Protein AF-A0A7Y1VQT3-F1 (afdb_monomer_lite)

Foldseek 3Di:
DDDDDDDDDDDDDDDDDDDDDDDDDPDPDDDCPDFPFDFDQPDPPDTDIAGPLLVCLLPDVVVVPVLADPDQDPVVLVVCVVVVVQLSNLLSLLRCCVPPVVVNLVVLQVVLVVVDALVSSVSSLRRNVQSHVVQWDDPDPHIDGPDPPVSVSSVVSSVVSRVSSVVSVVVVPDPPDDDPD

pLDDT: mean 74.68, std 24.56, range [27.78, 97.94]

Radius of gyration: 19.71 Å; chains: 1; bounding box: 53×30×65 Å

Sequence (181 aa):
MRKIIFLIILVSAISLHGKDQSYGVNMDMPTNDSILLTDVTLFGYHSLRFSSETIRLLADETYRQSVYPESYGKVQLLQALQERKLQYALWILINLNLSQPDLVEPVVFKLAQSGIGLAYYLDAFYSYAFADPEVFDFETEEVYVKDPLLLELKLASARSLSLSGQRFMDLSSDPGTKPTH

Structure (mmCIF, N/CA/C/O backbone):
data_AF-A0A7Y1VQT3-F1
#
_entry.id   AF-A0A7Y1VQT3-F1
#
loop_
_atom_site.group_PDB
_atom_site.id
_atom_site.type_symbol
_atom_site.label_atom_id
_atom_site.label_alt_id
_atom_site.label_comp_id
_atom_site.label_asym_id
_atom_site.label_entity_id
_atom_site.label_seq_id
_atom_site.pdbx_PDB_ins_code
_atom_site.Cartn_x
_atom_site.Cartn_y
_atom_site.Cartn_z
_atom_site.occupancy
_atom_site.B_iso_or_equiv
_atom_site.auth_seq_id
_atom_site.auth_comp_id
_atom_site.auth_asym_id
_atom_site.auth_atom_id
_atom_site.pdbx_PDB_model_num
ATOM 1 N N . MET A 1 1 ? 14.069 -9.202 43.917 1.00 38.38 1 MET A N 1
ATOM 2 C CA . MET A 1 1 ? 13.304 -8.216 43.116 1.00 38.38 1 MET A CA 1
ATOM 3 C C . MET A 1 1 ? 12.666 -9.014 41.971 1.00 38.38 1 MET A C 1
ATOM 5 O O . MET A 1 1 ? 13.424 -9.488 41.150 1.00 38.38 1 MET A O 1
ATOM 9 N N . ARG A 1 2 ? 11.417 -9.525 41.985 1.00 33.19 2 ARG A N 1
ATOM 10 C CA . ARG A 1 2 ? 10.078 -8.876 42.008 1.00 33.19 2 ARG A CA 1
ATOM 11 C C . ARG A 1 2 ? 10.051 -7.665 41.048 1.00 33.19 2 ARG A C 1
ATOM 13 O O . ARG A 1 2 ? 10.803 -6.748 41.331 1.00 33.19 2 ARG A O 1
ATOM 20 N N . LYS A 1 3 ? 9.247 -7.577 39.970 1.00 32.81 3 LYS A N 1
ATOM 21 C CA . LYS A 1 3 ? 7.944 -8.205 39.638 1.00 32.81 3 LYS A CA 1
ATOM 22 C C . LYS A 1 3 ? 7.493 -7.876 38.177 1.00 32.81 3 LYS A C 1
ATOM 24 O O . LYS A 1 3 ? 7.635 -6.724 37.802 1.00 32.81 3 LYS A O 1
ATOM 29 N N . ILE A 1 4 ? 6.798 -8.840 37.531 1.00 32.22 4 ILE A N 1
ATOM 30 C CA . ILE A 1 4 ? 5.549 -8.722 36.705 1.00 32.22 4 ILE A CA 1
ATOM 31 C C . ILE A 1 4 ? 5.706 -8.162 35.263 1.00 32.22 4 ILE A C 1
ATOM 33 O O . ILE A 1 4 ? 6.416 -7.188 35.082 1.00 32.22 4 ILE A O 1
ATOM 37 N N . ILE A 1 5 ? 5.186 -8.792 34.187 1.00 31.28 5 ILE A N 1
ATOM 38 C CA . ILE A 1 5 ? 3.790 -8.800 33.646 1.00 31.28 5 ILE A CA 1
ATOM 39 C C . ILE A 1 5 ? 3.576 -10.111 32.841 1.00 31.28 5 ILE A C 1
ATOM 41 O O . ILE A 1 5 ? 4.343 -10.400 31.934 1.00 31.28 5 ILE A O 1
ATOM 45 N N . PHE A 1 6 ? 2.791 -11.078 33.334 1.00 30.03 6 PHE A N 1
ATOM 46 C CA . PHE A 1 6 ? 1.352 -11.361 33.110 1.00 30.03 6 PHE A CA 1
ATOM 47 C C . PHE A 1 6 ? 0.956 -11.948 31.738 1.00 30.03 6 PHE A C 1
ATOM 49 O O . PHE A 1 6 ? 0.723 -11.245 30.764 1.00 30.03 6 PHE A O 1
ATOM 56 N N . LEU A 1 7 ? 0.786 -13.274 31.765 1.00 34.06 7 LEU A N 1
ATOM 57 C CA . LEU A 1 7 ? -0.063 -14.107 30.915 1.00 34.06 7 LEU A CA 1
ATOM 58 C C . LEU A 1 7 ? -1.524 -13.973 31.398 1.00 34.06 7 LEU A C 1
ATOM 60 O O . LEU A 1 7 ? -1.767 -14.232 32.577 1.00 34.06 7 LEU A O 1
ATOM 64 N N . ILE A 1 8 ? -2.492 -13.634 30.534 1.00 32.22 8 ILE A N 1
ATOM 65 C CA . ILE A 1 8 ? -3.927 -13.884 30.789 1.00 32.22 8 ILE A CA 1
ATOM 66 C C . ILE A 1 8 ? -4.594 -14.437 29.524 1.00 32.22 8 ILE A C 1
ATOM 68 O O . ILE A 1 8 ? -4.665 -13.785 28.487 1.00 32.22 8 ILE A O 1
ATOM 72 N N . ILE A 1 9 ? -5.094 -15.662 29.673 1.00 36.72 9 ILE A N 1
ATOM 73 C CA . ILE A 1 9 ? -6.088 -16.344 28.841 1.00 36.72 9 ILE A CA 1
ATOM 74 C C . ILE A 1 9 ? -7.480 -16.019 29.423 1.00 36.72 9 ILE A C 1
ATOM 76 O O . ILE A 1 9 ? -7.603 -15.900 30.641 1.00 36.72 9 ILE A O 1
ATOM 80 N N . LEU A 1 10 ? -8.504 -16.010 28.552 1.00 33.09 10 LEU A N 1
ATOM 81 C CA . LEU A 1 10 ? -9.955 -16.169 28.800 1.00 33.09 10 LEU A CA 1
ATOM 82 C C . LEU A 1 10 ? -10.829 -14.891 28.787 1.00 33.09 10 LEU A C 1
ATOM 84 O O . LEU A 1 10 ? -10.818 -14.124 29.739 1.00 33.09 10 LEU A O 1
ATOM 88 N N . VAL A 1 11 ? -11.704 -14.775 27.774 1.00 28.22 11 VAL A N 1
ATOM 89 C CA . VAL A 1 11 ? -13.168 -14.908 27.948 1.00 28.22 11 VAL A CA 1
ATOM 90 C C . VAL A 1 11 ? -13.742 -15.629 26.723 1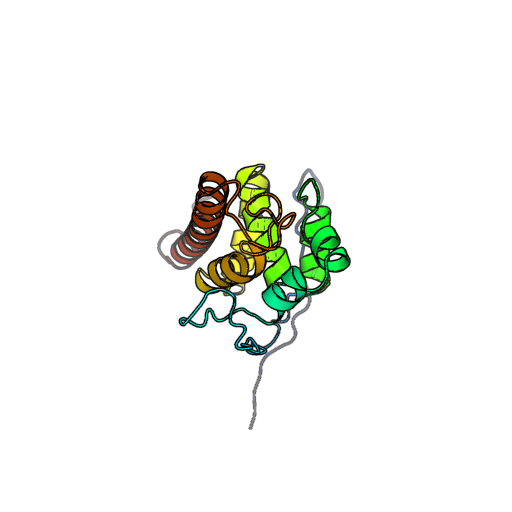.00 28.22 11 VAL A C 1
ATOM 92 O O . VAL A 1 11 ? -13.646 -15.146 25.597 1.00 28.22 11 VAL A O 1
ATOM 95 N N . SER A 1 12 ? -14.361 -16.781 26.973 1.00 30.06 12 SER A N 1
ATOM 96 C CA . SER A 1 12 ? -15.289 -17.458 26.068 1.00 30.06 12 SER A CA 1
ATOM 97 C C . SER A 1 12 ? -16.730 -17.078 26.434 1.00 30.06 12 SER A C 1
ATOM 99 O O . SER A 1 12 ? -17.039 -16.924 27.612 1.00 30.06 12 SER A O 1
ATOM 101 N N . ALA A 1 13 ? -17.595 -17.067 25.414 1.00 29.94 13 ALA A N 1
ATOM 102 C CA . ALA A 1 13 ? -19.062 -17.141 25.442 1.00 29.94 13 ALA A CA 1
ATOM 103 C C . ALA A 1 13 ? -19.877 -15.856 25.724 1.00 29.94 13 ALA A C 1
ATOM 105 O O . ALA A 1 13 ? -20.227 -15.539 26.857 1.00 29.94 13 ALA A O 1
ATOM 106 N N . ILE A 1 14 ? -20.352 -15.235 24.635 1.00 30.31 14 ILE A N 1
ATOM 107 C CA . ILE A 1 14 ? -21.740 -14.755 24.538 1.00 30.31 14 ILE A CA 1
ATOM 108 C C . ILE A 1 14 ? -22.411 -15.514 23.384 1.00 30.31 14 ILE A C 1
ATOM 110 O O . ILE A 1 14 ? -21.907 -15.548 22.263 1.00 30.31 14 ILE A O 1
ATOM 114 N N . SER A 1 15 ? -23.530 -16.156 23.715 1.00 27.78 15 SER A N 1
ATOM 115 C CA . SER A 1 15 ? -24.375 -17.000 22.871 1.00 27.78 15 SER A CA 1
ATOM 116 C C . SER A 1 15 ? -25.059 -16.271 21.710 1.00 27.78 15 SER A C 1
ATOM 118 O O . SER A 1 15 ? -25.679 -15.229 21.892 1.00 27.78 15 SER A O 1
ATOM 120 N N . LEU A 1 16 ? -25.011 -16.921 20.542 1.00 39.38 16 LEU A N 1
ATOM 121 C CA . LEU A 1 16 ? -26.140 -17.271 19.659 1.00 39.38 16 LEU A CA 1
ATOM 122 C C . LEU A 1 16 ? -27.325 -16.287 19.558 1.00 39.38 16 LEU A C 1
ATOM 124 O O . LEU A 1 16 ? -28.385 -16.537 20.120 1.00 39.38 16 LEU A O 1
ATOM 128 N N . HIS A 1 17 ? -27.191 -15.268 18.709 1.00 35.53 17 HIS A N 1
ATOM 129 C CA . HIS A 1 17 ? -28.077 -15.040 17.551 1.00 35.53 17 HIS A CA 1
ATOM 130 C C . HIS A 1 17 ? -27.553 -13.832 16.765 1.00 35.53 17 HIS A C 1
ATOM 132 O O . HIS A 1 17 ? -27.665 -12.705 17.230 1.00 35.53 17 HIS A O 1
ATOM 138 N N . GLY A 1 18 ? -26.953 -14.103 15.599 1.00 43.41 18 GLY A N 1
ATOM 139 C CA . GLY A 1 18 ? -26.425 -13.115 14.649 1.00 43.41 18 GLY A CA 1
ATOM 140 C C . GLY A 1 18 ? -25.237 -12.309 15.178 1.00 43.41 18 GLY A C 1
ATOM 141 O O . GLY A 1 18 ? -25.440 -11.423 15.995 1.00 43.41 18 GLY A O 1
ATOM 142 N N . LYS A 1 19 ? -23.995 -12.585 14.742 1.00 33.25 19 LYS A N 1
ATOM 143 C CA . LYS A 1 19 ? -22.859 -11.688 15.033 1.00 33.25 19 LYS A CA 1
ATOM 144 C C . LYS A 1 19 ? -21.576 -11.994 14.263 1.00 33.25 19 LYS A C 1
ATOM 146 O O . LYS A 1 19 ? -21.138 -13.140 14.190 1.00 33.25 19 LYS A O 1
ATOM 151 N N . ASP A 1 20 ? -21.019 -10.904 13.743 1.00 40.38 20 ASP A N 1
ATOM 152 C CA . ASP A 1 20 ? -19.609 -10.514 13.685 1.00 40.38 20 ASP A CA 1
ATOM 153 C C . ASP A 1 20 ? -18.564 -11.570 14.047 1.00 40.38 20 ASP A C 1
ATOM 155 O O . ASP A 1 20 ? -18.424 -12.005 15.191 1.00 40.38 20 ASP A O 1
ATOM 159 N N . GLN A 1 21 ? -17.732 -11.888 13.058 1.00 31.33 21 GLN A N 1
ATOM 160 C CA . GLN A 1 21 ? -16.506 -12.644 13.260 1.00 31.33 21 GLN A CA 1
ATOM 161 C C . GLN A 1 21 ? -15.442 -11.736 13.893 1.00 31.33 21 GLN A C 1
ATOM 163 O O . GLN A 1 21 ? -14.786 -10.943 13.212 1.00 31.33 21 GLN A O 1
ATOM 168 N N . SER A 1 22 ? -15.242 -11.865 15.206 1.00 30.19 22 SER A N 1
ATOM 169 C CA . SER A 1 22 ? -14.086 -11.280 15.882 1.00 30.19 22 SER A CA 1
ATOM 170 C C . SER A 1 22 ? -12.840 -12.130 15.594 1.00 30.19 22 SER A C 1
ATOM 172 O O . SER A 1 22 ? -12.642 -13.228 16.105 1.00 30.19 22 SER A O 1
ATOM 174 N N . TYR A 1 23 ? -11.982 -11.623 14.711 1.00 40.78 23 TYR A N 1
ATOM 175 C CA . TYR A 1 23 ? -10.672 -12.219 14.453 1.00 40.78 23 TYR A CA 1
ATOM 176 C C . TYR A 1 23 ? -9.674 -11.732 15.508 1.00 40.78 23 TYR A C 1
ATOM 178 O O . TYR A 1 23 ? -9.234 -10.578 15.459 1.00 40.78 23 TYR A O 1
ATOM 186 N N . GLY A 1 24 ? -9.347 -12.591 16.474 1.00 29.20 24 GLY A N 1
ATOM 187 C CA . GLY A 1 24 ? -8.216 -12.397 17.379 1.00 29.20 24 GLY A CA 1
ATOM 188 C C . GLY A 1 24 ? -6.920 -12.798 16.678 1.00 29.20 24 GLY A C 1
ATOM 189 O O . GLY A 1 24 ? -6.669 -13.984 16.490 1.00 29.20 24 GLY A O 1
ATOM 190 N N . VAL A 1 25 ? -6.113 -11.818 16.271 1.00 36.91 25 VAL A N 1
ATOM 191 C CA . VAL A 1 25 ? -4.734 -12.029 15.812 1.00 36.91 25 VAL A CA 1
ATOM 192 C C . VAL A 1 25 ? -3.825 -11.520 16.926 1.00 36.91 25 VAL A C 1
ATOM 194 O O . VAL A 1 25 ? -3.811 -10.323 17.197 1.00 36.91 25 VAL A O 1
ATOM 197 N N . ASN A 1 26 ? -3.100 -12.421 17.592 1.00 36.56 26 ASN A N 1
ATOM 198 C CA . ASN A 1 26 ? -2.002 -12.040 18.483 1.00 36.56 26 ASN A CA 1
ATOM 199 C C . ASN A 1 26 ? -0.824 -11.596 17.606 1.00 36.56 26 ASN A C 1
ATOM 201 O O . ASN A 1 26 ? -0.157 -12.436 17.002 1.00 36.56 26 ASN A O 1
ATOM 205 N N . MET A 1 27 ? -0.606 -10.284 17.495 1.00 38.94 27 MET A N 1
ATOM 206 C CA . MET A 1 27 ? 0.581 -9.720 16.854 1.00 38.94 27 MET A CA 1
ATOM 207 C C . MET A 1 27 ? 1.664 -9.513 17.912 1.00 38.94 27 MET A C 1
ATOM 209 O O . MET A 1 27 ? 1.669 -8.505 18.613 1.00 38.94 27 MET A O 1
ATOM 213 N N . ASP A 1 28 ? 2.590 -10.464 18.019 1.00 39.44 28 ASP A N 1
ATOM 214 C CA . ASP A 1 28 ? 3.900 -10.153 18.587 1.00 39.44 28 ASP A CA 1
ATOM 215 C C . ASP A 1 28 ? 4.639 -9.268 17.578 1.00 39.44 28 ASP A C 1
ATOM 217 O O . ASP A 1 28 ? 4.835 -9.664 16.424 1.00 39.44 28 ASP A O 1
ATOM 221 N N . MET A 1 29 ? 5.008 -8.061 18.004 1.00 38.78 29 MET A N 1
ATOM 222 C CA . MET A 1 29 ? 5.686 -7.079 17.161 1.00 38.78 29 MET A CA 1
ATOM 223 C C . MET A 1 29 ? 7.019 -7.644 16.650 1.00 38.78 29 MET A C 1
ATOM 225 O O . MET A 1 29 ? 7.838 -8.071 17.471 1.00 38.78 29 MET A O 1
ATOM 229 N N . PRO A 1 30 ? 7.297 -7.621 15.334 1.00 39.53 30 PRO A N 1
ATOM 230 C CA . PRO A 1 30 ? 8.669 -7.740 14.878 1.00 39.53 30 PRO A CA 1
ATOM 231 C C . PRO A 1 30 ? 9.451 -6.545 15.431 1.00 39.53 30 PRO A C 1
ATOM 233 O O . PRO A 1 30 ? 9.018 -5.393 15.339 1.00 39.53 30 PRO A O 1
ATOM 236 N N . THR A 1 31 ? 10.589 -6.832 16.059 1.00 39.75 31 THR A N 1
ATOM 237 C CA . THR A 1 31 ? 11.579 -5.811 16.385 1.00 39.75 31 THR A CA 1
ATOM 238 C C . THR A 1 31 ? 11.959 -5.084 15.107 1.00 39.75 31 THR A C 1
ATOM 240 O O . THR A 1 31 ? 11.971 -5.679 14.032 1.00 39.75 31 THR A O 1
ATOM 243 N N . ASN A 1 32 ? 12.194 -3.781 15.241 1.00 40.62 32 ASN A N 1
ATOM 244 C CA . ASN A 1 32 ? 12.559 -2.871 14.167 1.00 40.62 32 ASN A CA 1
ATOM 245 C C . ASN A 1 32 ? 13.917 -3.295 13.582 1.00 40.62 32 ASN A C 1
ATOM 247 O O . ASN A 1 32 ? 14.952 -2.719 13.918 1.00 40.62 32 ASN A O 1
ATOM 251 N N . ASP A 1 33 ? 13.916 -4.350 12.769 1.00 39.88 33 ASP A N 1
ATOM 252 C CA . ASP A 1 33 ? 15.050 -4.792 11.977 1.00 39.88 33 ASP A CA 1
ATOM 253 C C . ASP A 1 33 ? 15.197 -3.756 10.869 1.00 39.88 33 ASP A C 1
ATOM 255 O O . ASP A 1 33 ? 14.624 -3.831 9.784 1.00 39.88 33 ASP A O 1
ATOM 259 N N . SER A 1 34 ? 15.900 -2.704 11.275 1.00 38.78 34 SER A N 1
ATOM 260 C CA . SER A 1 34 ? 16.443 -1.605 10.504 1.00 38.78 34 SER A CA 1
ATOM 261 C C . SER A 1 34 ? 16.609 -1.957 9.033 1.00 38.78 34 SER A C 1
ATOM 263 O O . SER A 1 34 ? 17.367 -2.863 8.684 1.00 38.78 34 SER A O 1
ATOM 265 N N . ILE A 1 35 ? 15.940 -1.165 8.196 1.00 40.56 35 ILE A N 1
ATOM 266 C CA . ILE A 1 35 ? 16.161 -1.060 6.758 1.00 40.56 35 ILE A CA 1
ATOM 267 C C . ILE A 1 35 ? 17.671 -1.120 6.502 1.00 40.56 35 ILE A C 1
ATOM 269 O O . ILE A 1 35 ? 18.407 -0.194 6.853 1.00 40.56 35 ILE A O 1
ATOM 273 N N . LEU A 1 36 ? 18.140 -2.206 5.890 1.00 39.38 36 LEU A N 1
ATOM 274 C CA . LEU A 1 36 ? 19.478 -2.248 5.317 1.00 39.38 36 LEU A CA 1
ATOM 275 C C . LEU A 1 36 ? 19.433 -1.386 4.054 1.00 39.38 36 LEU A C 1
ATOM 277 O O . LEU A 1 36 ? 19.181 -1.866 2.950 1.00 39.38 36 LEU A O 1
ATOM 281 N N . LEU A 1 37 ? 19.593 -0.076 4.252 1.00 39.66 37 LEU A N 1
ATOM 282 C CA . LEU A 1 37 ? 19.723 0.895 3.175 1.00 39.66 37 LEU A CA 1
ATOM 283 C C . LEU A 1 37 ? 20.953 0.509 2.361 1.00 39.66 37 LEU A C 1
ATOM 285 O O . LEU A 1 37 ? 22.070 0.503 2.878 1.00 39.66 37 LEU A O 1
ATOM 289 N N . THR A 1 38 ? 20.740 0.161 1.100 1.00 43.62 38 THR A N 1
ATOM 290 C CA . THR A 1 38 ? 21.827 -0.111 0.162 1.00 43.62 38 THR A CA 1
ATOM 291 C C . THR A 1 38 ? 21.876 1.050 -0.824 1.00 43.62 38 THR A C 1
ATOM 293 O O . THR A 1 38 ? 20.851 1.446 -1.379 1.00 43.62 38 THR A O 1
ATOM 296 N N . ASP A 1 39 ? 23.051 1.659 -0.989 1.00 42.91 39 ASP A N 1
ATOM 297 C CA . ASP A 1 39 ? 23.243 2.737 -1.959 1.00 42.91 39 ASP A CA 1
ATOM 298 C C . ASP A 1 39 ? 23.162 2.130 -3.372 1.00 42.91 39 ASP A C 1
ATOM 300 O O . ASP A 1 39 ? 24.049 1.379 -3.779 1.00 42.91 39 ASP A O 1
ATOM 304 N N . VAL A 1 40 ? 22.093 2.431 -4.116 1.00 45.69 40 VAL A N 1
ATOM 305 C CA . VAL A 1 40 ? 21.946 2.049 -5.529 1.00 45.69 40 VAL A CA 1
ATOM 306 C C . VAL A 1 40 ? 21.724 3.313 -6.347 1.00 45.69 40 VAL A C 1
ATOM 308 O O . VAL A 1 40 ? 20.690 3.969 -6.251 1.00 45.69 40 VAL A O 1
ATOM 311 N N . THR A 1 41 ? 22.706 3.670 -7.169 1.00 41.00 41 THR A N 1
ATOM 312 C CA . THR A 1 41 ? 22.596 4.816 -8.074 1.00 41.00 41 THR A CA 1
ATOM 313 C C . THR A 1 41 ? 21.722 4.441 -9.267 1.00 41.00 41 THR A C 1
ATOM 315 O O . THR A 1 41 ? 22.180 3.744 -10.165 1.00 41.00 41 THR A O 1
ATOM 318 N N . LEU A 1 42 ? 20.475 4.913 -9.280 1.00 47.16 42 LEU A N 1
ATOM 319 C CA . LEU A 1 42 ? 19.554 4.734 -10.411 1.00 47.16 42 LEU A CA 1
ATOM 320 C C . LEU A 1 42 ? 19.465 5.968 -11.335 1.00 47.16 42 LEU A C 1
ATOM 322 O O . LEU A 1 42 ? 18.961 5.833 -12.441 1.00 47.16 42 LEU A O 1
ATOM 326 N N . PHE A 1 43 ? 20.011 7.141 -10.955 1.00 42.84 43 PHE A N 1
ATOM 327 C CA . PHE A 1 43 ? 19.946 8.365 -11.780 1.00 42.84 43 PHE A CA 1
ATOM 328 C C . PHE A 1 43 ? 21.173 9.296 -11.626 1.00 42.84 43 PHE A C 1
ATOM 330 O O . PHE A 1 43 ? 21.207 10.159 -10.751 1.00 42.84 43 PHE A O 1
ATOM 337 N N . GLY A 1 44 ? 22.170 9.197 -12.515 1.00 45.91 44 GLY A N 1
ATOM 338 C CA . GLY A 1 44 ? 23.243 10.205 -12.636 1.00 45.91 44 GLY A CA 1
ATOM 339 C C . GLY A 1 44 ? 24.011 10.533 -11.337 1.00 45.91 44 GLY A C 1
ATOM 340 O O . GLY A 1 44 ? 24.181 9.687 -10.466 1.00 45.91 44 GLY A O 1
ATOM 341 N N . TYR A 1 45 ? 24.509 11.774 -11.209 1.00 39.38 45 TYR A N 1
ATOM 342 C CA . TYR A 1 45 ? 25.355 12.246 -10.090 1.00 39.38 45 TYR A CA 1
ATOM 343 C C . TYR A 1 45 ? 24.645 12.331 -8.716 1.00 39.38 45 TYR A C 1
ATOM 345 O O . TYR A 1 45 ? 25.260 12.765 -7.739 1.00 39.38 45 TYR A O 1
ATOM 353 N N . HIS A 1 46 ? 23.375 11.923 -8.613 1.00 46.12 46 HIS A N 1
ATOM 354 C CA . HIS A 1 46 ? 22.600 11.920 -7.372 1.00 46.12 46 HIS A CA 1
ATOM 355 C C . HIS A 1 46 ? 22.204 10.484 -7.001 1.00 46.12 46 HIS A C 1
ATOM 357 O O . HIS A 1 46 ? 21.511 9.803 -7.752 1.00 46.12 46 HIS A O 1
ATOM 363 N N . SER A 1 47 ? 22.635 10.002 -5.831 1.00 53.91 47 SER A N 1
ATOM 364 C CA . SER A 1 47 ? 22.229 8.685 -5.339 1.00 53.91 47 SER A CA 1
ATOM 365 C C . SER A 1 47 ? 20.836 8.757 -4.711 1.00 53.91 47 SER A C 1
ATOM 367 O O . SER A 1 47 ? 20.609 9.465 -3.729 1.00 53.91 47 SER A O 1
ATOM 369 N N . LEU A 1 48 ? 19.891 8.004 -5.273 1.00 60.09 48 LEU A N 1
ATOM 370 C CA . LEU A 1 48 ? 18.667 7.643 -4.564 1.00 60.09 48 LEU A CA 1
ATOM 371 C C . LEU A 1 48 ? 18.975 6.468 -3.639 1.00 60.09 48 LEU A C 1
ATOM 373 O O . LEU A 1 48 ? 19.712 5.552 -3.998 1.00 60.09 48 LEU A O 1
ATOM 377 N N . ARG A 1 49 ? 18.424 6.500 -2.427 1.00 67.31 49 ARG A N 1
ATOM 378 C CA . ARG A 1 49 ? 18.547 5.395 -1.476 1.00 67.31 49 ARG A CA 1
ATOM 379 C C . ARG A 1 49 ? 17.265 4.595 -1.485 1.00 67.31 49 ARG A C 1
ATOM 381 O O . ARG A 1 49 ? 16.206 5.135 -1.180 1.00 67.31 49 ARG A O 1
ATOM 388 N N . PHE A 1 50 ? 17.391 3.315 -1.803 1.00 78.56 50 PHE A N 1
ATOM 389 C CA . PHE A 1 50 ? 16.284 2.375 -1.799 1.00 78.56 50 PHE A CA 1
ATOM 390 C C . PHE A 1 50 ? 16.409 1.406 -0.626 1.00 78.56 50 PHE A C 1
ATOM 392 O O . PHE A 1 50 ? 17.504 1.119 -0.131 1.00 78.56 50 PHE A O 1
ATOM 399 N N . SER A 1 51 ? 15.261 0.919 -0.159 1.00 82.69 51 SER A N 1
ATOM 400 C CA . SER A 1 51 ? 15.237 -0.179 0.802 1.00 82.69 51 SER A CA 1
ATOM 401 C C . SER A 1 51 ? 15.740 -1.465 0.136 1.00 82.69 51 SER A C 1
ATOM 403 O O . SER A 1 51 ? 15.638 -1.621 -1.084 1.00 82.69 51 SER A O 1
ATOM 405 N N . SER A 1 52 ? 16.244 -2.411 0.930 1.00 85.50 52 SER A N 1
ATOM 406 C CA . SER A 1 52 ? 16.595 -3.747 0.433 1.00 85.50 52 SER A CA 1
ATOM 407 C C . SER A 1 52 ? 15.411 -4.444 -0.249 1.00 85.50 52 SER A C 1
ATOM 409 O O . SER A 1 52 ? 15.607 -5.160 -1.228 1.00 85.50 52 SER A O 1
ATOM 411 N N . GLU A 1 53 ? 14.188 -4.194 0.223 1.00 89.44 53 GLU A N 1
ATOM 412 C CA . GLU A 1 53 ? 12.958 -4.707 -0.382 1.00 89.44 53 GLU A CA 1
ATOM 413 C C . GLU A 1 53 ? 12.721 -4.107 -1.771 1.00 89.44 53 GLU A C 1
ATOM 415 O O . GLU A 1 53 ? 12.520 -4.841 -2.734 1.00 89.44 53 GLU A O 1
ATOM 420 N N . THR A 1 54 ? 12.838 -2.785 -1.915 1.00 87.44 54 THR A N 1
ATOM 421 C CA . THR A 1 54 ? 12.712 -2.115 -3.217 1.00 87.44 54 THR A CA 1
ATOM 422 C C . THR A 1 54 ? 13.772 -2.609 -4.195 1.00 87.44 54 THR A C 1
ATOM 424 O O . THR A 1 54 ? 13.459 -2.914 -5.341 1.00 87.44 54 THR A O 1
ATOM 427 N N . ILE A 1 55 ? 15.020 -2.753 -3.743 1.00 86.69 55 ILE A N 1
ATOM 428 C CA . ILE A 1 55 ? 16.110 -3.283 -4.571 1.00 86.69 55 ILE A CA 1
ATOM 429 C C . ILE A 1 55 ? 15.786 -4.703 -5.034 1.00 86.69 55 ILE A C 1
ATOM 431 O O . ILE A 1 55 ? 15.962 -5.017 -6.208 1.00 86.69 55 ILE A O 1
ATOM 435 N N . ARG A 1 56 ? 15.268 -5.550 -4.139 1.00 90.31 56 ARG A N 1
ATOM 436 C CA . ARG A 1 56 ? 14.841 -6.907 -4.484 1.00 90.31 56 ARG A CA 1
ATOM 437 C C . ARG A 1 56 ? 13.715 -6.901 -5.518 1.00 90.31 56 ARG A C 1
ATOM 439 O O . ARG A 1 56 ? 13.784 -7.664 -6.473 1.00 90.31 56 ARG A O 1
ATOM 446 N N . LEU A 1 57 ? 12.712 -6.039 -5.355 1.00 90.00 57 LEU A N 1
ATOM 447 C CA . LEU A 1 57 ? 11.598 -5.903 -6.298 1.00 90.00 57 LEU A CA 1
ATOM 448 C C . LEU A 1 57 ? 12.060 -5.413 -7.674 1.00 90.00 57 LEU A C 1
ATOM 450 O O . LEU A 1 57 ? 11.535 -5.860 -8.690 1.00 90.00 57 LEU A O 1
ATOM 454 N N . LEU A 1 58 ? 13.048 -4.521 -7.727 1.00 85.81 58 LEU A N 1
ATOM 455 C CA . LEU A 1 58 ? 13.631 -4.053 -8.984 1.00 85.81 58 LEU A CA 1
ATOM 456 C C . LEU A 1 58 ? 14.478 -5.146 -9.657 1.00 85.81 58 LEU A C 1
ATOM 458 O O . LEU A 1 58 ? 14.389 -5.326 -10.869 1.00 85.81 58 LEU A O 1
ATOM 462 N N . ALA A 1 59 ? 15.260 -5.899 -8.880 1.00 87.12 59 ALA A N 1
ATOM 463 C CA . ALA A 1 59 ? 16.210 -6.885 -9.393 1.00 87.12 59 ALA A CA 1
ATOM 464 C C . ALA A 1 59 ? 15.591 -8.243 -9.775 1.00 87.12 59 ALA A C 1
ATOM 466 O O . ALA A 1 59 ? 16.115 -8.916 -10.660 1.00 87.12 59 ALA A O 1
ATOM 467 N N . ASP A 1 60 ? 14.512 -8.668 -9.113 1.00 90.00 60 ASP A N 1
ATOM 468 C CA . ASP A 1 60 ? 13.888 -9.982 -9.309 1.00 90.00 60 ASP A CA 1
ATOM 469 C C . ASP A 1 60 ? 12.467 -9.830 -9.866 1.00 90.00 60 ASP A C 1
ATOM 471 O O . ASP A 1 60 ? 11.514 -9.527 -9.146 1.00 90.00 60 ASP A O 1
ATOM 475 N N . GLU A 1 61 ? 12.326 -10.057 -11.174 1.00 88.25 61 GLU A N 1
ATOM 476 C CA . GLU A 1 61 ? 11.040 -9.978 -11.868 1.00 88.25 61 GLU A CA 1
ATOM 477 C C . GLU A 1 61 ? 10.027 -11.011 -11.361 1.00 88.25 61 GLU A C 1
ATOM 479 O O . GLU A 1 61 ? 8.852 -10.685 -11.195 1.00 88.25 61 GLU A O 1
ATOM 484 N N . THR A 1 62 ? 10.463 -12.239 -11.068 1.00 92.12 62 THR A N 1
ATOM 485 C CA . THR A 1 62 ? 9.555 -13.292 -10.584 1.00 92.12 62 THR A CA 1
ATOM 486 C C . THR A 1 62 ? 9.013 -12.926 -9.207 1.00 92.12 62 THR A C 1
ATOM 488 O O . THR A 1 62 ? 7.818 -13.064 -8.934 1.00 92.12 62 THR A O 1
ATOM 491 N N . TYR A 1 63 ? 9.879 -12.400 -8.338 1.00 93.75 63 TYR A N 1
ATOM 492 C CA . TYR A 1 63 ? 9.464 -11.881 -7.044 1.00 93.75 63 TYR A CA 1
ATOM 493 C C . TYR A 1 63 ? 8.506 -10.697 -7.195 1.00 93.75 63 TYR A C 1
ATOM 495 O O . TYR A 1 63 ? 7.446 -10.698 -6.568 1.00 93.75 63 TYR A O 1
ATOM 503 N N . ARG A 1 64 ? 8.824 -9.737 -8.071 1.00 92.31 64 ARG A N 1
ATOM 504 C CA . ARG A 1 64 ? 7.967 -8.584 -8.373 1.00 92.31 64 ARG A CA 1
ATOM 505 C C . ARG A 1 64 ? 6.566 -9.023 -8.802 1.00 92.31 64 ARG A C 1
ATOM 507 O O . ARG A 1 64 ? 5.590 -8.600 -8.191 1.00 92.31 64 ARG A O 1
ATOM 514 N N . GLN A 1 65 ? 6.453 -9.942 -9.759 1.00 91.38 65 GLN A N 1
ATOM 515 C CA . GLN A 1 65 ? 5.162 -10.481 -10.212 1.00 91.38 65 GLN A CA 1
ATOM 516 C C . GLN A 1 65 ? 4.364 -11.149 -9.076 1.00 91.38 65 GLN A C 1
ATOM 518 O O . GLN A 1 65 ? 3.141 -11.061 -9.045 1.00 91.38 65 GLN A O 1
ATOM 523 N N . SER A 1 66 ? 5.035 -11.778 -8.104 1.00 92.31 66 SER A N 1
ATOM 524 C CA . SER A 1 66 ? 4.359 -12.371 -6.938 1.00 92.31 66 SER A CA 1
ATOM 525 C C . SER A 1 66 ? 3.834 -11.343 -5.923 1.00 92.31 66 SER A C 1
ATOM 527 O O . SER A 1 66 ? 2.909 -11.641 -5.162 1.00 92.31 66 SER A O 1
ATOM 529 N N . VAL A 1 67 ? 4.426 -10.145 -5.901 1.00 94.81 67 VAL A N 1
ATOM 530 C CA . VAL A 1 67 ? 4.089 -9.043 -4.986 1.00 94.81 67 VAL A CA 1
ATOM 531 C C . VAL A 1 67 ? 3.007 -8.128 -5.567 1.00 94.81 67 VAL A C 1
ATOM 533 O O . VAL A 1 67 ? 2.199 -7.597 -4.806 1.00 94.81 67 VAL A O 1
ATOM 536 N N . TYR A 1 68 ? 2.952 -7.978 -6.894 1.00 95.56 68 TYR A N 1
ATOM 537 C CA . TYR A 1 68 ? 1.964 -7.156 -7.603 1.00 95.56 68 TYR A CA 1
ATOM 538 C C . TYR A 1 68 ? 0.962 -8.037 -8.368 1.00 95.56 68 TYR A C 1
ATOM 540 O O . TYR A 1 68 ? 1.120 -8.239 -9.572 1.00 95.56 68 TYR A O 1
ATOM 548 N N . PRO A 1 69 ? -0.058 -8.600 -7.690 1.00 93.75 69 PRO A N 1
ATOM 549 C CA . PRO A 1 69 ? -1.117 -9.343 -8.366 1.00 93.75 69 PRO A CA 1
ATOM 550 C C . PRO A 1 69 ? -2.005 -8.406 -9.196 1.00 93.75 69 PRO A C 1
ATOM 552 O O . PRO A 1 69 ? -2.099 -7.217 -8.906 1.00 93.75 69 PRO A O 1
ATOM 555 N N . GLU A 1 70 ? -2.773 -8.966 -10.136 1.00 91.12 70 GLU A N 1
ATOM 556 C CA . GLU A 1 70 ? -3.800 -8.212 -10.881 1.00 91.12 70 GLU A CA 1
ATOM 557 C C . GLU A 1 70 ? -4.879 -7.597 -9.973 1.00 91.12 70 GLU A C 1
ATOM 559 O O . GLU A 1 70 ? -5.516 -6.609 -10.325 1.00 91.12 70 GLU A O 1
ATOM 564 N N . SER A 1 71 ? -5.125 -8.199 -8.805 1.00 91.69 71 SER A N 1
ATOM 565 C CA . SER A 1 71 ? -6.077 -7.669 -7.832 1.00 91.69 71 SER A CA 1
ATOM 566 C C . SER A 1 71 ? -5.659 -7.990 -6.403 1.00 91.69 71 SER A C 1
ATOM 568 O O . SER A 1 71 ? -5.290 -9.125 -6.086 1.00 91.69 71 SER A O 1
ATOM 570 N N . TYR A 1 72 ? -5.773 -6.994 -5.529 1.00 94.56 72 TYR A N 1
ATOM 571 C CA . TYR A 1 72 ? -5.553 -7.145 -4.096 1.00 94.56 72 TYR A CA 1
ATOM 572 C C . TYR A 1 72 ? -6.828 -7.614 -3.396 1.00 94.56 72 TYR A C 1
ATOM 574 O O . TYR A 1 72 ? -7.938 -7.194 -3.729 1.00 94.56 72 TYR A O 1
ATOM 582 N N . GLY A 1 73 ? -6.677 -8.472 -2.385 1.00 93.75 73 GLY A N 1
ATOM 583 C CA . GLY A 1 73 ? -7.814 -9.090 -1.706 1.00 93.75 73 GLY A CA 1
ATOM 584 C C . GLY A 1 73 ? -7.583 -9.380 -0.227 1.00 93.75 73 GLY A C 1
ATOM 585 O O . GLY A 1 73 ? -6.456 -9.467 0.262 1.00 93.75 73 GLY A O 1
ATOM 586 N N . LYS A 1 74 ? -8.688 -9.608 0.493 1.00 92.25 74 LYS A N 1
ATOM 587 C CA . LYS A 1 74 ? -8.684 -9.915 1.933 1.00 92.25 74 LYS A CA 1
ATOM 588 C C . LYS A 1 74 ? -7.864 -11.162 2.278 1.00 92.25 74 LYS A C 1
ATOM 590 O O . LYS A 1 74 ? -7.191 -11.178 3.303 1.00 92.25 74 LYS A O 1
ATOM 595 N N . VAL A 1 75 ? -7.926 -12.205 1.447 1.00 92.50 75 VAL A N 1
ATOM 596 C CA . VAL A 1 75 ? -7.194 -13.463 1.688 1.00 92.50 75 VAL A CA 1
ATOM 597 C C . VAL A 1 75 ? -5.687 -13.208 1.715 1.00 92.50 75 VAL A C 1
ATOM 599 O O . VAL A 1 75 ? -5.013 -13.616 2.657 1.00 92.50 75 VAL A O 1
ATOM 602 N N . GLN A 1 76 ? -5.186 -12.457 0.734 1.00 93.62 76 GLN A N 1
ATOM 603 C CA . GLN A 1 76 ? -3.776 -12.098 0.632 1.00 93.62 76 GLN A CA 1
ATOM 604 C C . GLN A 1 76 ? -3.321 -11.222 1.807 1.00 93.62 76 GLN A C 1
ATOM 606 O O . GLN A 1 76 ? -2.270 -11.473 2.392 1.00 93.62 76 GLN A O 1
ATOM 611 N N . LEU A 1 77 ? -4.139 -10.239 2.200 1.00 94.38 77 LEU A N 1
ATOM 612 C CA . LEU A 1 77 ? -3.877 -9.405 3.373 1.00 94.38 77 LEU A CA 1
ATOM 613 C C . LEU A 1 77 ? -3.721 -10.247 4.647 1.00 94.38 77 LEU A C 1
ATOM 615 O O . LEU A 1 77 ? -2.768 -10.070 5.403 1.00 94.38 77 LEU A O 1
ATOM 619 N N . LEU A 1 78 ? -4.655 -11.171 4.89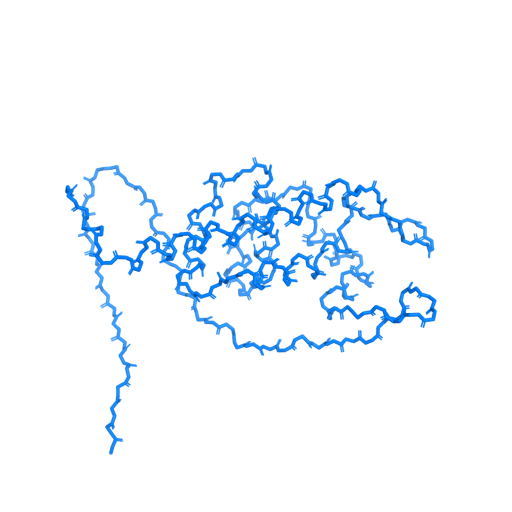1 1.00 92.25 78 LEU A N 1
ATOM 620 C CA . LEU A 1 78 ? -4.615 -12.038 6.068 1.00 92.25 78 LEU A CA 1
ATOM 621 C C . LEU A 1 78 ? -3.375 -12.930 6.065 1.00 92.25 78 LEU A C 1
ATOM 623 O O . LEU A 1 78 ? -2.729 -13.062 7.102 1.00 92.25 78 LEU A O 1
ATOM 627 N N . GLN A 1 79 ? -3.021 -13.492 4.910 1.00 93.50 79 GLN A N 1
ATOM 628 C CA . GLN A 1 79 ? -1.812 -14.290 4.762 1.00 93.50 79 GLN A CA 1
ATOM 629 C C . GLN A 1 79 ? -0.554 -13.463 5.065 1.00 93.50 79 GLN A C 1
ATOM 631 O O . GLN A 1 79 ? 0.281 -13.895 5.855 1.00 93.50 79 GLN A O 1
ATOM 636 N N . ALA A 1 80 ? -0.439 -12.247 4.521 1.00 93.75 80 ALA A N 1
ATOM 637 C CA . ALA A 1 80 ? 0.699 -11.366 4.785 1.00 93.75 80 ALA A CA 1
ATOM 638 C C . ALA A 1 80 ? 0.838 -11.028 6.281 1.00 93.75 80 ALA A C 1
ATOM 640 O O . ALA A 1 80 ? 1.942 -11.059 6.826 1.00 93.75 80 ALA A O 1
ATOM 641 N N . LEU A 1 81 ? -0.281 -10.769 6.968 1.00 91.31 81 LEU A N 1
ATOM 642 C CA . LEU A 1 81 ? -0.296 -10.541 8.416 1.00 91.31 81 LEU A CA 1
ATOM 643 C C . LEU A 1 81 ? 0.117 -11.796 9.207 1.00 91.31 81 LEU A C 1
ATOM 645 O O . LEU A 1 81 ? 0.892 -11.687 10.156 1.00 91.31 81 LEU A O 1
ATOM 649 N N . GLN A 1 82 ? -0.353 -12.984 8.814 1.00 91.88 82 GLN A N 1
ATOM 650 C CA . GLN A 1 82 ? 0.013 -14.261 9.447 1.00 91.88 82 GLN A CA 1
ATOM 651 C C . GLN A 1 82 ? 1.497 -14.598 9.269 1.00 91.88 82 GLN A C 1
ATOM 653 O O . GLN A 1 82 ? 2.144 -15.070 10.202 1.00 91.88 82 GLN A O 1
ATOM 658 N N . GLU A 1 83 ? 2.049 -14.302 8.095 1.00 92.81 83 GLU A N 1
ATOM 659 C CA . GLU A 1 83 ? 3.465 -14.481 7.769 1.00 92.81 83 GLU A CA 1
ATOM 660 C C . GLU A 1 83 ? 4.362 -13.381 8.363 1.00 92.81 83 GLU A C 1
ATOM 662 O O . GLU A 1 83 ? 5.564 -13.365 8.107 1.00 92.81 83 GLU A O 1
ATOM 667 N N . ARG A 1 84 ? 3.800 -12.462 9.164 1.00 90.38 84 ARG A N 1
ATOM 668 C CA . ARG A 1 84 ? 4.501 -11.319 9.778 1.00 90.38 84 ARG A CA 1
ATOM 669 C C . ARG A 1 84 ? 5.161 -10.384 8.756 1.00 90.38 84 ARG A C 1
ATOM 671 O O . ARG A 1 84 ? 6.097 -9.657 9.081 1.00 90.38 84 ARG A O 1
ATOM 678 N N . LYS A 1 85 ? 4.641 -10.340 7.529 1.00 93.00 85 LYS A N 1
ATOM 679 C CA . LYS A 1 85 ? 5.086 -9.439 6.458 1.00 93.00 85 LYS A CA 1
ATOM 680 C C . LYS A 1 85 ? 4.360 -8.098 6.564 1.00 93.00 85 LYS A C 1
ATOM 682 O O . LYS A 1 85 ? 3.548 -7.752 5.709 1.00 93.00 85 LYS A O 1
ATOM 687 N N . LEU A 1 86 ? 4.624 -7.350 7.638 1.00 93.75 86 LEU A N 1
ATOM 688 C CA . LEU A 1 86 ? 3.868 -6.135 7.970 1.00 93.75 86 LEU A CA 1
ATOM 689 C C . LEU A 1 86 ? 3.909 -5.084 6.852 1.00 93.75 86 LEU A C 1
ATOM 691 O O . LEU A 1 86 ? 2.857 -4.606 6.449 1.00 93.75 86 LEU A O 1
ATOM 695 N N . GLN A 1 87 ? 5.085 -4.752 6.311 1.00 94.00 87 GLN A N 1
ATOM 696 C CA . GLN A 1 87 ? 5.190 -3.747 5.242 1.00 94.00 87 GLN A CA 1
ATOM 697 C C . GLN A 1 87 ? 4.380 -4.139 3.999 1.00 94.00 87 GLN A C 1
ATOM 699 O O . GLN A 1 87 ? 3.672 -3.305 3.441 1.00 94.00 87 GLN A O 1
ATOM 704 N N . TYR A 1 88 ? 4.414 -5.419 3.619 1.00 95.88 88 TYR A N 1
ATOM 705 C CA . TYR A 1 88 ? 3.606 -5.920 2.511 1.00 95.88 88 TYR A CA 1
ATOM 706 C C . TYR A 1 88 ? 2.106 -5.882 2.829 1.00 95.88 88 TYR A C 1
ATOM 708 O O . TYR A 1 88 ? 1.303 -5.461 2.005 1.00 95.88 88 TYR A O 1
ATOM 716 N N . ALA A 1 89 ? 1.706 -6.246 4.050 1.00 97.00 89 ALA A N 1
ATOM 717 C CA . ALA A 1 89 ? 0.314 -6.136 4.482 1.00 97.00 89 ALA A CA 1
ATOM 718 C C . ALA A 1 89 ? -0.198 -4.684 4.429 1.00 97.00 89 ALA A C 1
ATOM 720 O O . ALA A 1 89 ? -1.323 -4.441 3.995 1.00 97.00 89 ALA A O 1
ATOM 721 N N . LEU A 1 90 ? 0.631 -3.710 4.817 1.00 97.38 90 LEU A N 1
ATOM 722 C CA . LEU A 1 90 ? 0.309 -2.285 4.711 1.00 97.38 90 LEU A CA 1
ATOM 723 C C . LEU A 1 90 ? 0.210 -1.832 3.250 1.00 97.38 90 LEU A C 1
ATOM 725 O O . LEU A 1 90 ? -0.703 -1.083 2.913 1.00 97.38 90 LEU A O 1
ATOM 729 N N . TRP A 1 91 ? 1.081 -2.332 2.372 1.00 97.88 91 TRP A N 1
ATOM 730 C CA . TRP A 1 91 ? 0.969 -2.112 0.930 1.00 97.88 91 TRP A CA 1
ATOM 731 C C . TRP A 1 91 ? -0.350 -2.655 0.357 1.00 97.88 91 TRP A C 1
ATOM 733 O O . TRP A 1 91 ? -1.047 -1.952 -0.379 1.00 97.88 91 TRP A O 1
ATOM 743 N N . ILE A 1 92 ? -0.761 -3.862 0.757 1.00 97.75 92 ILE A N 1
ATOM 744 C CA . ILE A 1 92 ? -2.058 -4.434 0.370 1.00 97.75 92 ILE A CA 1
ATOM 745 C C . ILE A 1 92 ? -3.210 -3.543 0.862 1.00 97.75 92 ILE A C 1
ATOM 747 O O . ILE A 1 92 ? -4.144 -3.289 0.106 1.00 97.75 92 ILE A O 1
ATOM 751 N N . LEU A 1 93 ? -3.147 -3.022 2.094 1.00 97.69 93 LEU A N 1
ATOM 752 C CA . LEU A 1 93 ? -4.163 -2.103 2.630 1.00 97.69 93 LEU A CA 1
ATOM 753 C C . LEU A 1 93 ? -4.244 -0.795 1.833 1.00 97.69 93 LEU A C 1
ATOM 755 O O . LEU A 1 93 ? -5.350 -0.332 1.560 1.00 97.69 93 LEU A O 1
ATOM 759 N N . ILE A 1 94 ? -3.105 -0.226 1.425 1.00 97.94 94 ILE A N 1
ATOM 760 C CA . ILE A 1 94 ? -3.048 0.983 0.585 1.00 97.94 94 ILE A CA 1
ATOM 761 C C . ILE A 1 94 ? -3.810 0.765 -0.726 1.00 97.94 94 ILE A C 1
ATOM 763 O O . ILE A 1 94 ? -4.621 1.612 -1.105 1.00 97.94 94 ILE A O 1
ATOM 767 N N . ASN A 1 95 ? -3.594 -0.374 -1.387 1.00 97.81 95 ASN A N 1
ATOM 768 C CA . ASN A 1 95 ? -4.259 -0.705 -2.649 1.00 97.81 95 ASN A CA 1
ATOM 769 C C . ASN A 1 95 ? -5.736 -1.082 -2.451 1.00 97.81 95 ASN A C 1
ATOM 771 O O . ASN A 1 95 ? -6.601 -0.634 -3.203 1.00 97.81 95 ASN A O 1
ATOM 775 N N . LEU A 1 96 ? -6.058 -1.849 -1.405 1.00 96.88 96 LEU A N 1
ATOM 776 C CA . LEU A 1 96 ? -7.443 -2.180 -1.063 1.00 96.88 96 LEU A CA 1
ATOM 777 C C . LEU A 1 96 ? -8.263 -0.933 -0.748 1.00 96.88 96 LEU A C 1
ATOM 779 O O . LEU A 1 96 ? -9.421 -0.871 -1.129 1.00 96.88 96 LEU A O 1
ATOM 783 N N . ASN A 1 97 ? -7.685 0.080 -0.113 1.00 96.69 97 ASN A N 1
ATOM 784 C CA . ASN A 1 97 ? -8.411 1.297 0.239 1.00 96.69 97 ASN A CA 1
ATOM 785 C C . ASN A 1 97 ? -8.846 2.122 -0.986 1.00 96.69 97 ASN A C 1
ATOM 787 O O . ASN A 1 97 ? -9.803 2.885 -0.895 1.00 96.69 97 ASN A O 1
ATOM 791 N N . LEU A 1 98 ? -8.198 1.941 -2.142 1.00 95.25 98 LEU A N 1
ATOM 792 C CA . LEU A 1 98 ? -8.621 2.571 -3.397 1.00 95.25 98 LEU A CA 1
ATOM 793 C C . LEU A 1 98 ? -9.882 1.930 -3.994 1.00 95.25 98 LEU A C 1
ATOM 795 O O . LEU A 1 98 ? -10.632 2.605 -4.693 1.00 95.25 98 LEU A O 1
ATOM 799 N N . SER A 1 99 ? -10.114 0.640 -3.739 1.00 93.19 99 SER A N 1
ATOM 800 C CA . SER A 1 99 ? -11.203 -0.131 -4.364 1.00 93.19 99 SER A CA 1
ATOM 801 C C . SER A 1 99 ? -12.301 -0.558 -3.386 1.00 93.19 99 SER A C 1
ATOM 803 O O . SER A 1 99 ? -13.457 -0.697 -3.774 1.00 93.19 99 SER A O 1
ATOM 805 N N . GLN A 1 100 ? -11.947 -0.792 -2.125 1.00 92.94 100 GLN A N 1
ATOM 806 C CA . GLN A 1 100 ? -12.767 -1.412 -1.082 1.00 92.94 100 GLN A CA 1
ATOM 807 C C . GLN A 1 100 ? -12.474 -0.780 0.302 1.00 92.94 100 GLN A C 1
ATOM 809 O O . GLN A 1 100 ? -12.060 -1.490 1.225 1.00 92.94 100 GLN A O 1
ATOM 814 N N . PRO A 1 101 ? -12.671 0.543 0.479 1.00 90.62 101 PRO A N 1
ATOM 815 C CA . PRO A 1 101 ? -12.330 1.250 1.722 1.00 90.62 101 PRO A CA 1
ATOM 816 C C . PRO A 1 101 ? -13.037 0.681 2.964 1.00 90.62 101 PRO A C 1
ATOM 818 O O . PRO A 1 101 ? -12.416 0.546 4.020 1.00 90.62 101 PRO A O 1
ATOM 821 N N . ASP A 1 102 ? -14.289 0.237 2.826 1.00 88.81 102 ASP A N 1
ATOM 822 C CA . ASP A 1 102 ? -15.087 -0.318 3.932 1.00 88.81 102 ASP A CA 1
ATOM 823 C C . ASP A 1 102 ? -14.477 -1.598 4.535 1.00 88.81 102 ASP A C 1
ATOM 825 O O . ASP A 1 102 ? -14.648 -1.892 5.719 1.00 88.81 102 ASP A O 1
ATOM 829 N N . LEU A 1 103 ? -13.732 -2.378 3.741 1.00 87.62 103 LEU A N 1
ATOM 830 C CA . LEU A 1 103 ? -13.056 -3.587 4.229 1.00 87.62 103 LEU A CA 1
ATOM 831 C C . LEU A 1 103 ? -11.788 -3.274 5.026 1.00 87.62 103 LEU A C 1
ATOM 833 O O . LEU A 1 103 ? -11.321 -4.113 5.802 1.00 87.62 103 LEU A O 1
ATOM 837 N N . VAL A 1 104 ? -11.209 -2.100 4.797 1.00 92.25 104 VAL A N 1
ATOM 838 C CA . VAL A 1 104 ? -9.895 -1.715 5.307 1.00 92.25 104 VAL A CA 1
ATOM 839 C C . VAL A 1 104 ? -10.000 -1.113 6.705 1.00 92.25 104 VAL A C 1
ATOM 841 O O . VAL A 1 104 ? -9.169 -1.410 7.566 1.00 92.25 104 VAL A O 1
ATOM 844 N N . GLU A 1 105 ? -11.046 -0.329 6.961 1.00 89.31 105 GLU A N 1
ATOM 845 C CA . GLU A 1 105 ? -11.224 0.428 8.203 1.00 89.31 105 GLU A CA 1
ATOM 846 C C . GLU A 1 105 ? -11.094 -0.424 9.488 1.00 89.31 105 GLU A C 1
ATOM 848 O O . GLU A 1 105 ? -10.273 -0.076 10.346 1.00 89.31 105 GLU A O 1
ATOM 853 N N . PRO A 1 106 ? -11.754 -1.596 9.631 1.00 89.88 106 PRO A N 1
ATOM 854 C CA . PRO A 1 106 ? -11.623 -2.405 10.847 1.00 89.88 106 PRO A CA 1
ATOM 855 C C . PRO A 1 106 ? -10.203 -2.940 11.080 1.00 89.88 106 PRO A C 1
ATOM 857 O O . PRO A 1 106 ? -9.801 -3.180 12.221 1.00 89.88 106 PRO A O 1
ATOM 860 N N . VAL A 1 107 ? -9.439 -3.163 10.006 1.00 92.69 107 VAL A N 1
ATOM 861 C CA . VAL A 1 107 ? -8.052 -3.642 10.088 1.00 92.69 107 VAL A CA 1
ATOM 862 C C . VAL A 1 107 ? -7.133 -2.506 10.525 1.00 92.69 107 VAL A C 1
ATOM 864 O O . VAL A 1 107 ? -6.309 -2.699 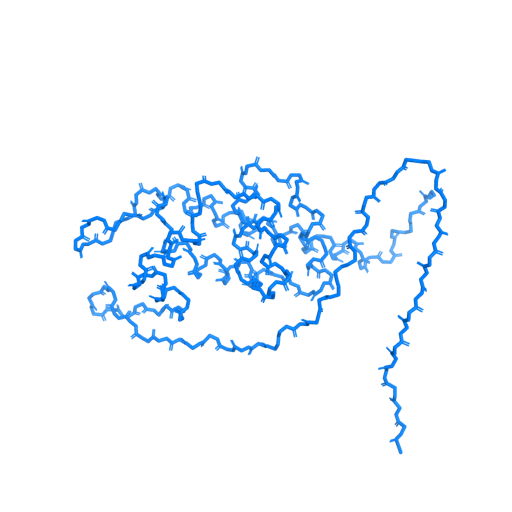11.417 1.00 92.69 107 VAL A O 1
ATOM 867 N N . VAL A 1 108 ? -7.317 -1.313 9.956 1.00 92.62 108 VAL A N 1
ATOM 868 C CA . VAL A 1 108 ? -6.562 -0.105 10.316 1.00 92.62 108 VAL A CA 1
ATOM 869 C C . VAL A 1 108 ? -6.714 0.219 11.797 1.00 92.62 108 VAL A C 1
ATOM 871 O O . VAL A 1 108 ? -5.716 0.504 12.452 1.00 92.62 108 VAL A O 1
ATOM 874 N N . PHE A 1 109 ? -7.925 0.124 12.351 1.00 92.00 109 PHE A N 1
ATOM 875 C CA . PHE A 1 109 ? -8.153 0.384 13.777 1.00 92.00 109 PHE A CA 1
ATOM 876 C C . PHE A 1 109 ? -7.398 -0.594 14.674 1.00 92.00 109 PHE A C 1
ATOM 878 O O . PHE A 1 109 ? -6.746 -0.175 15.629 1.00 92.00 109 PHE A O 1
ATOM 885 N N . LYS A 1 110 ? -7.414 -1.889 14.336 1.00 90.62 110 LYS A N 1
ATOM 886 C CA . LYS A 1 110 ? -6.636 -2.895 15.073 1.00 90.62 110 LYS A CA 1
ATOM 887 C C . LYS A 1 110 ? -5.137 -2.616 15.007 1.00 90.62 110 LYS A C 1
ATOM 889 O O . LYS A 1 110 ? -4.462 -2.686 16.028 1.00 90.62 110 LYS A O 1
ATOM 894 N N . LEU A 1 111 ? -4.625 -2.264 13.829 1.00 91.25 111 LEU A N 1
ATOM 895 C CA . LEU A 1 111 ? -3.215 -1.912 13.650 1.00 91.25 111 LEU A CA 1
ATOM 896 C C . LEU A 1 111 ? -2.839 -0.647 14.438 1.00 91.25 111 LEU A C 1
ATOM 898 O O . LEU A 1 111 ? -1.787 -0.617 15.074 1.00 91.25 111 LEU A O 1
ATOM 902 N N . ALA A 1 112 ? -3.708 0.366 14.466 1.00 90.81 112 ALA A N 1
ATOM 903 C CA . ALA A 1 112 ? -3.492 1.591 15.235 1.00 90.81 112 ALA A CA 1
ATOM 904 C C . ALA A 1 112 ? -3.407 1.314 16.746 1.00 90.81 112 ALA A C 1
ATOM 906 O O . ALA A 1 112 ? -2.502 1.817 17.410 1.00 90.81 112 ALA A O 1
ATOM 907 N N . GLN A 1 113 ? -4.267 0.435 17.277 1.00 90.38 113 GLN A N 1
ATOM 908 C CA . GLN A 1 113 ? -4.185 -0.029 18.671 1.00 90.38 113 GLN A CA 1
ATOM 909 C C . GLN A 1 113 ? -2.870 -0.756 18.978 1.00 90.38 113 GLN A C 1
ATOM 911 O O . GLN A 1 113 ? -2.388 -0.709 20.107 1.00 90.38 113 GLN A O 1
ATOM 916 N N . SER A 1 114 ? -2.275 -1.412 17.979 1.00 87.81 114 SER A N 1
ATOM 917 C CA . SER A 1 114 ? -0.948 -2.030 18.074 1.00 87.81 114 SER A CA 1
ATOM 918 C C . SER A 1 114 ? 0.213 -1.040 17.881 1.00 87.81 114 SER A C 1
ATOM 920 O O . SER A 1 114 ? 1.369 -1.453 17.888 1.00 87.81 114 SER A O 1
ATOM 922 N N . GLY A 1 115 ? -0.062 0.260 17.727 1.00 88.56 115 GLY A N 1
ATOM 923 C CA . GLY A 1 115 ? 0.953 1.309 17.587 1.00 88.56 115 GLY A CA 1
ATOM 924 C C . GLY 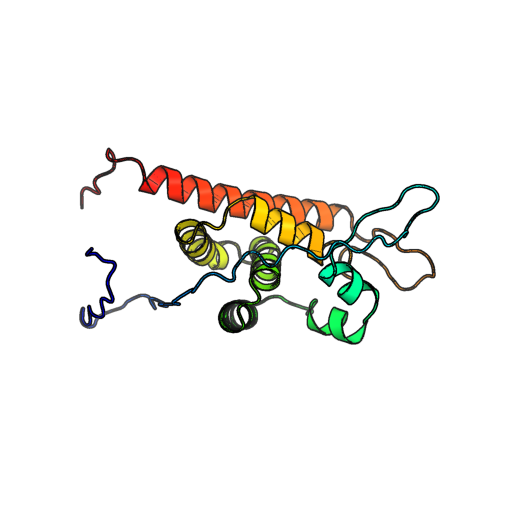A 1 115 ? 1.404 1.585 16.150 1.00 88.56 115 GLY A C 1
ATOM 925 O O . GLY A 1 115 ? 2.391 2.294 15.945 1.00 88.56 115 GLY A O 1
ATOM 926 N N . ILE A 1 116 ? 0.703 1.056 15.143 1.00 89.88 116 ILE A N 1
ATOM 927 C CA . ILE A 1 116 ? 1.000 1.333 13.734 1.00 89.88 116 ILE A CA 1
ATOM 928 C C . ILE A 1 116 ? 0.415 2.694 13.338 1.00 89.88 116 ILE A C 1
ATOM 930 O O . ILE A 1 116 ? -0.796 2.851 13.190 1.00 89.88 116 ILE A O 1
ATOM 934 N N . GLY A 1 117 ? 1.298 3.678 13.158 1.00 85.19 117 GLY A N 1
ATOM 935 C CA . GLY A 1 117 ? 0.963 5.044 12.738 1.00 85.19 117 GLY A CA 1
ATOM 936 C C . GLY A 1 117 ? 1.447 5.410 11.329 1.00 85.19 117 GLY A C 1
ATOM 937 O O . GLY A 1 117 ? 1.850 4.549 10.547 1.00 85.19 117 GLY A O 1
ATOM 938 N N . LEU A 1 118 ? 1.449 6.713 11.023 1.00 84.06 118 LEU A N 1
ATOM 939 C CA . LEU A 1 118 ? 1.743 7.271 9.691 1.00 84.06 118 LEU A CA 1
ATOM 940 C C . LEU A 1 118 ? 3.031 6.760 9.058 1.00 84.06 118 LEU A C 1
ATOM 942 O O . LEU A 1 118 ? 3.030 6.400 7.882 1.00 84.06 118 LEU A O 1
ATOM 946 N N . ALA A 1 119 ? 4.112 6.745 9.838 1.00 88.81 119 ALA A N 1
ATOM 947 C CA . ALA A 1 119 ? 5.434 6.380 9.346 1.00 88.81 119 ALA A CA 1
ATOM 948 C C . ALA A 1 119 ? 5.420 4.998 8.679 1.00 88.81 119 ALA A C 1
ATOM 950 O O . ALA A 1 119 ? 5.914 4.864 7.572 1.00 88.81 119 ALA A O 1
ATOM 951 N N . TYR A 1 120 ? 4.727 4.018 9.263 1.00 94.00 120 TYR A N 1
ATOM 952 C CA . TYR A 1 120 ? 4.665 2.660 8.719 1.00 94.00 120 TYR A CA 1
ATOM 953 C C . TYR A 1 120 ? 3.961 2.582 7.359 1.00 94.00 120 TYR A C 1
ATOM 955 O O . TYR A 1 120 ? 4.399 1.843 6.480 1.00 94.00 120 TYR A O 1
ATOM 963 N N . TYR A 1 121 ? 2.874 3.338 7.168 1.00 94.38 121 TYR A N 1
ATOM 964 C CA . TYR A 1 121 ? 2.170 3.376 5.883 1.00 94.38 121 TYR A CA 1
ATOM 965 C C . TYR A 1 121 ? 2.997 4.086 4.809 1.00 94.38 121 TYR A C 1
ATOM 967 O O . TYR A 1 121 ? 3.011 3.645 3.663 1.00 94.38 121 TYR A O 1
ATOM 975 N N . LEU A 1 122 ? 3.702 5.163 5.168 1.00 93.12 122 LEU A N 1
ATOM 976 C CA . LEU A 1 122 ? 4.607 5.848 4.244 1.00 93.12 122 LEU A CA 1
ATOM 977 C C . LEU A 1 122 ? 5.829 4.990 3.905 1.00 93.12 122 LEU A C 1
ATOM 979 O O . LEU A 1 122 ? 6.216 4.934 2.743 1.00 93.12 122 LEU A O 1
ATOM 983 N N . ASP A 1 123 ? 6.391 4.281 4.878 1.00 91.62 123 ASP A N 1
ATOM 984 C CA . ASP A 1 123 ? 7.508 3.363 4.662 1.00 91.62 123 ASP A CA 1
ATOM 985 C C . ASP A 1 123 ? 7.101 2.228 3.720 1.00 91.62 123 ASP A C 1
ATOM 987 O O . ASP A 1 123 ? 7.830 1.913 2.779 1.00 91.62 123 ASP A O 1
ATOM 991 N N . ALA A 1 124 ? 5.911 1.650 3.914 1.00 95.31 124 ALA A N 1
ATOM 992 C CA . ALA A 1 124 ? 5.350 0.679 2.981 1.00 95.31 124 ALA A CA 1
ATOM 993 C C . ALA A 1 124 ? 5.141 1.301 1.591 1.00 95.31 124 ALA A C 1
ATOM 995 O O . ALA A 1 124 ? 5.575 0.732 0.597 1.00 95.31 124 ALA A O 1
ATOM 996 N N . PHE A 1 125 ? 4.556 2.497 1.502 1.00 95.69 125 PHE A N 1
ATOM 997 C CA . PHE A 1 125 ? 4.397 3.189 0.223 1.00 95.69 125 PHE A CA 1
ATOM 998 C C . PHE A 1 125 ? 5.738 3.352 -0.510 1.00 95.69 125 PHE A C 1
ATOM 1000 O O . PHE A 1 125 ? 5.866 2.895 -1.640 1.00 95.69 125 PHE A O 1
ATOM 1007 N N . TYR A 1 126 ? 6.761 3.925 0.129 1.00 90.56 126 TYR A N 1
ATOM 1008 C CA . TYR A 1 126 ? 8.061 4.144 -0.511 1.00 90.56 126 TYR A CA 1
ATOM 1009 C C . TYR A 1 126 ? 8.832 2.849 -0.789 1.00 90.56 126 TYR A C 1
ATOM 1011 O O . TYR A 1 126 ? 9.699 2.840 -1.660 1.00 90.56 126 TYR A O 1
ATOM 1019 N N . SER A 1 127 ? 8.524 1.756 -0.088 1.00 92.88 127 SER A N 1
ATOM 1020 C CA . SER A 1 127 ? 9.158 0.460 -0.343 1.00 92.88 127 SER A CA 1
ATOM 1021 C C . SER A 1 127 ? 8.634 -0.202 -1.620 1.00 92.88 127 SER A C 1
ATOM 1023 O O . SER A 1 127 ? 9.425 -0.787 -2.360 1.00 92.88 127 SER A O 1
ATOM 1025 N N . TYR A 1 128 ? 7.331 -0.087 -1.895 1.00 95.69 128 TYR A N 1
ATOM 1026 C CA . TYR A 1 128 ? 6.670 -0.816 -2.983 1.00 95.69 128 TYR A CA 1
ATOM 1027 C C . TYR A 1 128 ? 6.325 0.076 -4.190 1.00 95.69 128 TYR A C 1
ATOM 1029 O O . TYR A 1 128 ? 6.515 -0.338 -5.327 1.00 95.69 128 TYR A O 1
ATOM 1037 N N . ALA A 1 129 ? 5.916 1.333 -4.000 1.00 93.69 129 ALA A N 1
ATOM 1038 C CA . ALA A 1 129 ? 5.395 2.159 -5.096 1.00 93.69 129 ALA A CA 1
ATOM 1039 C C . ALA A 1 129 ? 6.372 2.335 -6.275 1.00 93.69 129 ALA A C 1
ATOM 1041 O O . ALA A 1 129 ? 5.939 2.356 -7.420 1.00 93.69 129 ALA A O 1
ATOM 1042 N N . PHE A 1 130 ? 7.684 2.411 -6.019 1.00 88.94 130 PHE A N 1
ATOM 1043 C CA . PHE A 1 130 ? 8.702 2.576 -7.069 1.00 88.94 130 PHE A CA 1
ATOM 1044 C C . PHE A 1 130 ? 8.979 1.319 -7.902 1.00 88.94 130 PHE A C 1
ATOM 1046 O O . PHE A 1 130 ? 9.673 1.401 -8.911 1.00 88.94 130 PHE A O 1
ATOM 1053 N N . ALA A 1 131 ? 8.470 0.163 -7.479 1.00 90.94 131 ALA A N 1
ATOM 1054 C CA . ALA A 1 131 ? 8.596 -1.099 -8.202 1.00 90.94 131 ALA A CA 1
ATOM 1055 C C . ALA A 1 131 ? 7.240 -1.611 -8.722 1.00 90.94 131 ALA A C 1
ATOM 1057 O O . ALA A 1 131 ? 7.149 -2.750 -9.177 1.00 90.94 131 ALA A O 1
ATOM 1058 N N . ASP A 1 132 ? 6.194 -0.791 -8.623 1.00 94.00 132 ASP A N 1
ATOM 1059 C CA . ASP A 1 132 ? 4.831 -1.146 -8.990 1.00 94.00 132 ASP A CA 1
ATOM 1060 C C . ASP A 1 132 ? 4.619 -1.032 -10.512 1.00 94.00 132 ASP A C 1
ATOM 1062 O O . ASP A 1 132 ? 4.704 0.078 -11.047 1.00 94.00 132 ASP A O 1
ATOM 1066 N N . PRO A 1 133 ? 4.317 -2.137 -11.219 1.00 92.31 133 PRO A N 1
ATOM 1067 C CA . PRO A 1 133 ? 4.130 -2.138 -12.671 1.00 92.31 133 PRO A CA 1
ATOM 1068 C C . PRO A 1 133 ? 2.862 -1.401 -13.140 1.00 92.31 133 PRO A C 1
ATOM 1070 O O . PRO A 1 133 ? 2.714 -1.113 -14.331 1.00 92.31 133 PRO A O 1
ATOM 1073 N N . GLU A 1 134 ? 1.924 -1.081 -12.242 1.00 93.38 134 GLU A N 1
ATOM 1074 C CA . GLU A 1 134 ? 0.797 -0.205 -12.584 1.00 93.38 134 GLU A CA 1
ATOM 1075 C C . GLU A 1 134 ? 1.236 1.260 -12.702 1.00 93.38 134 GLU A C 1
ATOM 1077 O O . GLU A 1 134 ? 0.633 2.032 -13.445 1.00 93.38 134 GLU A O 1
ATOM 1082 N N . VAL A 1 135 ? 2.295 1.638 -11.980 1.00 91.69 135 VAL A N 1
ATOM 1083 C CA . VAL A 1 135 ? 2.783 3.018 -11.884 1.00 91.69 135 VAL A CA 1
ATOM 1084 C C . VAL A 1 135 ? 4.007 3.252 -12.759 1.00 91.69 135 VAL A C 1
ATOM 1086 O O . VAL A 1 135 ? 4.144 4.334 -13.330 1.00 91.69 135 VAL A O 1
ATOM 1089 N N . PHE A 1 136 ? 4.890 2.265 -12.869 1.00 88.25 136 PHE A N 1
ATOM 1090 C CA . PHE A 1 136 ? 6.155 2.352 -13.586 1.00 88.25 136 PHE A CA 1
ATOM 1091 C C . PHE A 1 136 ? 6.215 1.340 -14.722 1.00 88.25 136 PHE A C 1
ATOM 1093 O O . PHE A 1 136 ? 5.731 0.216 -14.599 1.00 88.25 136 PHE A O 1
ATOM 1100 N N . ASP A 1 137 ? 6.841 1.750 -15.818 1.00 82.25 137 ASP A N 1
ATOM 1101 C CA . ASP A 1 137 ? 7.213 0.855 -16.905 1.00 82.25 137 ASP A CA 1
ATOM 1102 C C . ASP A 1 137 ? 8.686 0.442 -16.763 1.00 82.25 137 ASP A C 1
ATOM 1104 O O . ASP A 1 137 ? 9.551 1.275 -16.470 1.00 82.25 137 ASP A O 1
ATOM 1108 N N . PHE A 1 138 ? 8.943 -0.850 -16.961 1.00 74.38 138 PHE A N 1
ATOM 1109 C CA . PHE A 1 138 ? 10.258 -1.488 -16.872 1.00 74.38 138 PHE A CA 1
ATOM 1110 C C . PHE A 1 138 ? 10.686 -2.134 -18.204 1.00 74.38 138 PHE A C 1
ATOM 1112 O O . PHE A 1 138 ? 11.691 -2.841 -18.230 1.00 74.38 138 PHE A O 1
ATOM 1119 N N . GLU A 1 139 ? 9.937 -1.942 -19.299 1.00 64.81 139 GLU A N 1
ATOM 1120 C CA . GLU A 1 139 ? 10.198 -2.582 -20.601 1.00 64.81 139 GLU A CA 1
ATOM 1121 C C . GLU A 1 139 ? 11.416 -2.006 -21.353 1.00 64.81 139 GLU A C 1
ATOM 1123 O O . GLU A 1 139 ? 11.934 -2.642 -22.272 1.00 64.81 139 GLU A O 1
ATOM 1128 N N . THR A 1 140 ? 11.915 -0.830 -20.963 1.00 56.94 140 THR A N 1
ATOM 1129 C CA . THR A 1 140 ? 13.087 -0.174 -21.570 1.00 56.94 140 THR A CA 1
ATOM 1130 C C . THR A 1 140 ? 14.294 -0.148 -20.628 1.00 56.94 140 THR A C 1
ATOM 1132 O O . THR A 1 140 ? 14.148 -0.276 -19.417 1.00 56.94 140 THR A O 1
ATOM 1135 N N . GLU A 1 141 ? 15.505 0.088 -21.160 1.00 56.84 141 GLU A N 1
ATOM 1136 C CA . GLU A 1 141 ? 16.718 0.355 -20.347 1.00 56.84 141 GLU A CA 1
ATOM 1137 C C . GLU A 1 141 ? 16.566 1.585 -19.417 1.00 56.84 141 GLU A C 1
ATOM 1139 O O . GLU A 1 141 ? 17.419 1.850 -18.571 1.00 56.84 141 GLU A O 1
ATOM 1144 N N . GLU A 1 142 ? 15.464 2.323 -19.555 1.00 60.00 142 GLU A N 1
ATOM 1145 C CA . GLU A 1 142 ? 15.075 3.478 -18.760 1.00 60.00 142 GLU A CA 1
ATOM 1146 C C . GLU A 1 142 ? 13.736 3.207 -18.051 1.00 60.00 142 GLU A C 1
ATOM 1148 O O . GLU A 1 142 ? 12.800 2.680 -18.653 1.00 60.00 142 GLU A O 1
ATOM 1153 N N . VAL A 1 143 ? 13.644 3.585 -16.771 1.00 66.25 143 VAL A N 1
ATOM 1154 C CA . VAL A 1 143 ? 12.421 3.474 -15.957 1.00 66.25 143 VAL A CA 1
ATOM 1155 C C . VAL A 1 143 ? 11.606 4.755 -16.100 1.00 66.25 143 VAL A C 1
ATOM 1157 O O . VAL A 1 143 ? 12.096 5.841 -15.779 1.00 66.25 143 VAL A O 1
ATOM 1160 N N . TYR A 1 144 ? 10.347 4.631 -16.519 1.00 77.81 144 TYR A N 1
ATOM 1161 C CA . TYR A 1 144 ? 9.437 5.765 -16.692 1.00 77.81 144 TYR A CA 1
ATOM 1162 C C . TYR A 1 144 ? 8.199 5.643 -15.808 1.00 77.81 144 TYR A C 1
ATOM 1164 O O . TYR A 1 144 ? 7.662 4.556 -15.606 1.00 77.81 144 TYR A O 1
ATOM 1172 N N . VAL A 1 145 ? 7.717 6.781 -15.296 1.00 84.81 145 VAL A N 1
ATOM 1173 C CA . VAL A 1 145 ? 6.424 6.847 -14.602 1.00 84.81 145 VAL A CA 1
ATOM 1174 C C . VAL A 1 145 ? 5.318 6.746 -15.654 1.00 84.81 145 VAL A C 1
ATOM 1176 O O . VAL A 1 145 ? 5.080 7.695 -16.401 1.00 84.81 145 VAL A O 1
ATOM 1179 N N . LYS A 1 146 ? 4.652 5.594 -15.707 1.00 89.19 146 LYS A N 1
ATOM 1180 C CA . LYS A 1 146 ? 3.527 5.294 -16.596 1.00 89.19 146 LYS A CA 1
ATOM 1181 C C . LYS A 1 146 ? 2.242 5.977 -16.136 1.00 89.19 146 LYS A C 1
ATOM 1183 O O . LYS A 1 146 ? 1.531 6.546 -16.960 1.00 89.19 146 LYS A O 1
ATOM 1188 N N . ASP A 1 147 ? 1.959 5.938 -14.835 1.00 91.50 147 ASP A N 1
ATOM 1189 C CA . ASP A 1 147 ? 0.755 6.541 -14.257 1.00 91.50 147 ASP A CA 1
ATOM 1190 C C . ASP A 1 147 ? 1.083 7.384 -13.010 1.00 91.50 147 ASP A C 1
ATOM 1192 O O . ASP A 1 147 ? 1.035 6.902 -11.871 1.00 91.50 147 ASP A O 1
ATOM 1196 N N . PRO A 1 148 ? 1.420 8.675 -13.197 1.00 92.69 148 PRO A N 1
ATOM 1197 C CA . PRO A 1 148 ? 1.714 9.566 -12.079 1.00 92.69 148 PRO A CA 1
ATOM 1198 C C . PRO A 1 148 ? 0.475 9.873 -11.226 1.00 92.69 148 PRO A C 1
ATOM 1200 O O . PRO A 1 148 ? 0.614 10.178 -10.043 1.00 92.69 148 PRO A O 1
ATOM 1203 N N . LEU A 1 149 ? -0.737 9.791 -11.788 1.00 95.75 149 LEU A N 1
ATOM 1204 C CA . LEU A 1 149 ? -1.963 10.031 -11.028 1.00 95.75 149 LEU A CA 1
ATOM 1205 C C . LEU A 1 149 ? -2.216 8.881 -10.053 1.00 95.75 149 LEU A C 1
ATOM 1207 O O . LEU A 1 149 ? -2.545 9.118 -8.891 1.00 95.75 149 LEU A O 1
ATOM 1211 N N . LEU A 1 150 ? -2.024 7.643 -10.502 1.00 95.69 150 LEU A N 1
ATOM 1212 C CA . LEU A 1 150 ? -2.150 6.466 -9.655 1.00 95.69 150 LEU A CA 1
ATOM 1213 C C . LEU A 1 150 ? -1.126 6.473 -8.512 1.00 95.69 150 LEU A C 1
ATOM 1215 O O . LEU A 1 150 ? -1.484 6.138 -7.382 1.00 95.69 150 LEU A O 1
ATOM 1219 N N . LEU A 1 151 ? 0.109 6.918 -8.764 1.00 95.69 151 LEU A N 1
ATOM 1220 C CA . LEU A 1 151 ? 1.117 7.108 -7.713 1.00 95.69 151 LEU A CA 1
ATOM 1221 C C . LEU A 1 151 ? 0.617 8.053 -6.608 1.00 95.69 151 LEU A C 1
ATOM 1223 O O . LEU A 1 151 ? 0.685 7.721 -5.422 1.00 95.69 151 LEU A O 1
ATOM 1227 N N . GLU A 1 152 ? 0.070 9.207 -6.997 1.00 96.44 152 GLU A N 1
ATOM 1228 C CA . GLU A 1 152 ? -0.490 10.193 -6.066 1.00 96.44 152 GLU A CA 1
ATOM 1229 C C . GLU A 1 152 ? -1.717 9.651 -5.320 1.00 96.44 152 GLU A C 1
ATOM 1231 O O . GLU A 1 152 ? -1.860 9.877 -4.116 1.00 96.44 152 GLU A O 1
ATOM 1236 N N . LEU A 1 153 ? -2.580 8.876 -5.986 1.00 97.81 153 LEU A N 1
ATOM 1237 C CA . LEU A 1 153 ? -3.717 8.211 -5.342 1.00 97.81 153 LEU A CA 1
ATOM 1238 C C . LEU A 1 153 ? -3.258 7.194 -4.291 1.00 97.81 153 LEU A C 1
ATOM 1240 O O . LEU A 1 153 ? -3.799 7.172 -3.183 1.00 97.81 153 LEU A O 1
ATOM 1244 N N . LYS A 1 154 ? -2.233 6.387 -4.587 1.00 97.62 154 LYS A N 1
ATOM 1245 C CA . LYS A 1 154 ? -1.653 5.435 -3.624 1.00 97.62 154 LYS A CA 1
ATOM 1246 C C . LYS A 1 154 ? -1.013 6.166 -2.436 1.00 97.62 154 LYS A C 1
ATOM 1248 O O . LYS A 1 154 ? -1.212 5.756 -1.290 1.00 97.62 154 LYS A O 1
ATOM 1253 N N . LEU A 1 155 ? -0.344 7.300 -2.663 1.00 97.00 155 LEU A N 1
ATOM 1254 C CA . LEU A 1 155 ? 0.194 8.141 -1.585 1.00 97.00 155 LEU A CA 1
ATOM 1255 C C . LEU A 1 155 ? -0.919 8.756 -0.722 1.00 97.00 155 LEU A C 1
ATOM 1257 O O . LEU A 1 155 ? -0.840 8.754 0.511 1.00 97.00 155 LEU A O 1
ATOM 1261 N N . ALA A 1 156 ? -1.972 9.274 -1.354 1.00 97.19 156 ALA A N 1
ATOM 1262 C CA . ALA A 1 156 ? -3.140 9.813 -0.668 1.00 97.19 156 ALA A CA 1
ATOM 1263 C C . ALA A 1 156 ? -3.843 8.732 0.165 1.00 97.19 156 ALA A C 1
ATOM 1265 O O . ALA A 1 156 ? -4.222 8.988 1.309 1.00 97.19 156 ALA A O 1
ATOM 1266 N N . SER A 1 157 ? -3.938 7.512 -0.365 1.00 97.31 157 SER A N 1
ATOM 1267 C CA . SER A 1 157 ? -4.464 6.348 0.341 1.00 97.31 157 SER A CA 1
ATOM 1268 C C . SER A 1 157 ? -3.650 6.038 1.602 1.00 97.31 157 SER A C 1
ATOM 1270 O O . SER A 1 157 ? -4.218 5.998 2.693 1.00 97.31 157 SER A O 1
ATOM 1272 N N . ALA A 1 158 ? -2.318 5.948 1.505 1.00 96.94 158 ALA A N 1
ATOM 1273 C CA . ALA A 1 158 ? -1.441 5.734 2.662 1.00 96.94 158 ALA A CA 1
ATOM 1274 C C . ALA A 1 158 ? -1.649 6.787 3.768 1.00 96.94 158 ALA A C 1
ATOM 1276 O O . ALA A 1 158 ? -1.763 6.454 4.952 1.00 96.94 158 ALA A O 1
ATOM 1277 N N . ARG A 1 159 ? -1.768 8.065 3.385 1.00 95.94 159 ARG A N 1
ATOM 1278 C CA . ARG A 1 159 ? -2.062 9.165 4.318 1.00 95.94 159 ARG A CA 1
ATOM 1279 C C . ARG A 1 159 ? -3.448 9.030 4.946 1.00 95.94 159 ARG A C 1
ATOM 1281 O O . ARG A 1 159 ? -3.585 9.216 6.153 1.00 95.94 159 ARG A O 1
ATOM 1288 N N . SER A 1 160 ? -4.462 8.695 4.149 1.00 95.25 160 SER A N 1
ATOM 1289 C CA . SER A 1 160 ? -5.837 8.517 4.622 1.00 95.25 160 SER A CA 1
ATOM 1290 C C . SER A 1 160 ? -5.926 7.416 5.675 1.00 95.25 160 SER A C 1
ATOM 1292 O O . SER A 1 160 ? -6.499 7.637 6.738 1.00 95.25 160 SER A O 1
ATOM 1294 N N . LEU A 1 161 ? -5.301 6.263 5.424 1.00 95.38 161 LEU A N 1
ATOM 1295 C CA . LEU A 1 161 ? -5.278 5.140 6.364 1.00 95.38 161 LEU A CA 1
ATOM 1296 C C . LEU A 1 161 ? -4.654 5.527 7.699 1.00 95.38 161 LEU A C 1
ATOM 1298 O O . LEU A 1 161 ? -5.214 5.254 8.761 1.00 95.38 161 LEU A O 1
ATOM 1302 N N . SER A 1 162 ? -3.532 6.239 7.652 1.00 91.31 162 SER A N 1
ATOM 1303 C CA . SER A 1 162 ? -2.917 6.749 8.867 1.00 91.31 162 SER A CA 1
ATOM 1304 C C . SER A 1 162 ? -3.812 7.724 9.627 1.00 91.31 162 SER A C 1
ATOM 1306 O O . SER A 1 162 ? -3.841 7.674 10.856 1.00 91.31 162 SER A O 1
ATOM 1308 N N . LEU A 1 163 ? -4.480 8.648 8.935 1.00 92.75 163 LEU A N 1
ATOM 1309 C CA . LEU A 1 163 ? -5.348 9.631 9.580 1.00 92.75 163 LEU A CA 1
ATOM 1310 C C . LEU A 1 163 ? -6.554 8.951 10.227 1.00 92.75 163 LEU A C 1
ATOM 1312 O O . LEU A 1 163 ? -6.929 9.323 11.337 1.00 92.75 163 LEU A O 1
ATOM 1316 N N . SER A 1 164 ? -7.127 7.936 9.578 1.00 90.12 164 SER A N 1
ATOM 1317 C CA . SER A 1 164 ? -8.202 7.124 10.152 1.00 90.12 164 SER A CA 1
ATOM 1318 C C . SER A 1 164 ? -7.752 6.414 11.429 1.00 90.12 164 SER A C 1
ATOM 1320 O O . SER A 1 164 ? -8.450 6.482 12.440 1.00 90.12 164 SER A O 1
ATOM 1322 N N . GLY A 1 165 ? -6.561 5.806 11.425 1.00 90.56 165 GLY A N 1
ATOM 1323 C CA . GLY A 1 165 ? -5.980 5.189 12.620 1.00 90.56 165 GLY A CA 1
ATOM 1324 C C . GLY A 1 165 ? -5.757 6.188 13.760 1.00 90.56 165 GLY A C 1
ATOM 1325 O O . GLY A 1 165 ? -6.159 5.926 14.891 1.00 90.56 165 GLY A O 1
ATOM 1326 N N . GLN A 1 166 ? -5.186 7.360 13.466 1.00 89.19 166 GLN A N 1
ATOM 1327 C CA . GLN A 1 166 ? -4.952 8.401 14.474 1.00 89.19 166 GLN A CA 1
ATOM 1328 C C . GLN A 1 166 ? -6.261 8.919 15.076 1.00 89.19 166 GLN A C 1
ATOM 1330 O O . GLN A 1 166 ? -6.387 8.982 16.294 1.00 89.19 166 GLN A O 1
ATOM 1335 N N . ARG A 1 167 ? -7.260 9.225 14.239 1.00 89.88 167 ARG A N 1
ATOM 1336 C CA . ARG A 1 167 ? -8.580 9.687 14.699 1.00 89.88 167 ARG A CA 1
ATOM 1337 C C . ARG A 1 167 ? -9.241 8.677 15.625 1.00 89.88 167 ARG A C 1
ATOM 1339 O O . ARG A 1 167 ? -9.827 9.064 16.629 1.00 89.88 167 ARG A O 1
ATOM 1346 N N . PHE A 1 168 ? -9.133 7.392 15.300 1.00 89.56 168 PHE A N 1
ATOM 1347 C CA . PHE A 1 168 ? -9.628 6.333 16.168 1.00 89.56 168 PHE A CA 1
ATOM 1348 C C . PHE A 1 168 ? -8.920 6.344 17.532 1.00 89.56 168 PHE A C 1
ATOM 1350 O O . PHE A 1 168 ? -9.583 6.294 18.568 1.00 89.56 168 PHE A O 1
ATOM 1357 N N . MET A 1 169 ? -7.590 6.476 17.546 1.00 90.12 169 MET A N 1
ATOM 1358 C CA . MET A 1 169 ? -6.819 6.550 18.791 1.00 90.12 169 MET A CA 1
ATOM 1359 C C . MET A 1 169 ? -7.181 7.780 19.628 1.00 90.12 169 MET A C 1
ATOM 1361 O O . MET A 1 169 ? -7.374 7.643 20.838 1.00 90.12 169 MET A O 1
ATOM 1365 N N . ASP A 1 170 ? -7.346 8.942 18.998 1.00 89.19 170 ASP A N 1
ATOM 1366 C CA . ASP A 1 170 ? -7.745 10.186 19.663 1.00 89.19 170 ASP A CA 1
ATOM 1367 C C . ASP A 1 170 ? -9.130 10.045 20.314 1.00 89.19 170 ASP A C 1
ATOM 1369 O O . ASP A 1 170 ? -9.293 10.351 21.495 1.00 89.19 170 ASP A O 1
ATOM 1373 N N . LEU A 1 171 ? -10.108 9.493 19.583 1.00 87.75 171 LEU A N 1
ATOM 1374 C CA . LEU A 1 171 ? -11.457 9.229 20.099 1.00 87.75 171 LEU A CA 1
ATOM 1375 C C . LEU A 1 171 ? -11.451 8.212 21.244 1.00 87.75 171 LEU A C 1
ATOM 1377 O O . LEU A 1 171 ? -12.194 8.366 22.208 1.00 87.75 171 LEU A O 1
ATOM 1381 N N . SER A 1 172 ? -10.604 7.184 21.162 1.00 83.00 172 SER A N 1
ATOM 1382 C CA . SER A 1 172 ? -10.493 6.163 22.212 1.00 83.00 172 SER A CA 1
ATOM 1383 C C . SER A 1 172 ? -9.790 6.657 23.484 1.00 83.00 172 SER A C 1
ATOM 1385 O O . SER A 1 172 ? -9.930 6.041 24.540 1.00 83.00 172 SER A O 1
ATOM 1387 N N . SER A 1 173 ? -9.042 7.760 23.386 1.00 78.75 173 SER A N 1
ATOM 1388 C CA . SER A 1 173 ? -8.261 8.335 24.485 1.00 78.75 173 SER A CA 1
ATOM 1389 C C . SER A 1 173 ? -8.995 9.453 25.234 1.00 78.75 173 SER A C 1
ATOM 1391 O O . SER A 1 173 ? -8.519 9.867 26.290 1.00 78.75 173 SER A O 1
ATOM 1393 N N . ASP A 1 174 ? -10.135 9.942 24.728 1.00 76.56 174 ASP A N 1
ATOM 1394 C CA . ASP A 1 174 ? -10.936 10.981 25.383 1.00 76.56 174 ASP A CA 1
ATOM 1395 C C . ASP A 1 174 ? -11.842 10.385 26.489 1.00 76.56 174 ASP A C 1
ATOM 1397 O O . ASP A 1 174 ? -12.837 9.717 26.188 1.00 76.56 174 ASP A O 1
ATOM 1401 N N . PRO A 1 175 ? -11.568 10.647 27.785 1.00 58.62 175 PRO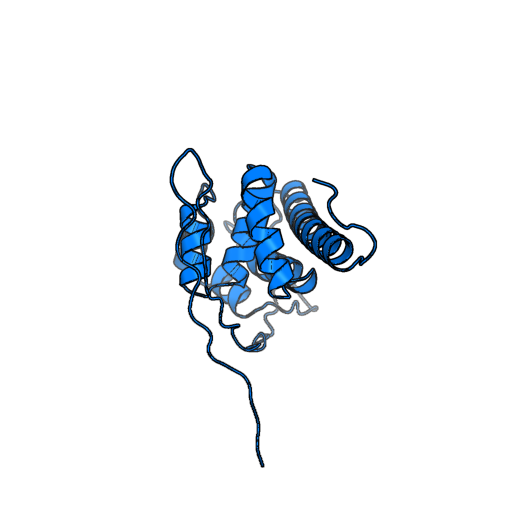 A N 1
ATOM 1402 C CA . PRO A 1 175 ? -12.367 10.129 28.899 1.00 58.62 175 PRO A CA 1
ATOM 1403 C C . PRO A 1 175 ? -13.795 10.710 28.974 1.00 58.62 175 PRO A C 1
ATOM 1405 O O . PRO A 1 175 ? -14.582 10.272 29.819 1.00 58.62 175 PRO A O 1
ATOM 1408 N N . GLY A 1 176 ? -14.144 11.693 28.132 1.00 60.47 176 GLY A N 1
ATOM 1409 C CA . GLY A 1 176 ? -15.455 12.346 28.089 1.00 60.47 176 GLY A CA 1
ATOM 1410 C C . GLY A 1 176 ? -16.542 11.594 27.313 1.00 60.47 176 GLY A C 1
ATOM 1411 O O . GLY A 1 176 ? -17.725 11.868 27.513 1.00 60.47 176 GLY A O 1
ATOM 1412 N N . THR A 1 177 ? -16.187 10.613 26.480 1.00 54.94 177 THR A N 1
ATOM 1413 C CA . THR A 1 177 ? -17.151 9.842 25.677 1.00 54.94 177 THR A CA 1
ATOM 1414 C C . THR A 1 177 ? -17.478 8.503 26.337 1.00 54.94 177 THR A C 1
ATOM 1416 O O . THR A 1 177 ? -17.194 7.424 25.826 1.00 54.94 177 THR A O 1
ATOM 1419 N N . LYS A 1 178 ? -18.130 8.539 27.507 1.00 41.81 178 LYS A N 1
ATOM 1420 C CA . LYS A 1 178 ? -18.865 7.346 27.952 1.00 41.81 178 LYS A CA 1
ATOM 1421 C C . LYS A 1 178 ? -19.980 7.084 26.936 1.00 41.81 178 LYS A C 1
ATOM 1423 O O . LYS A 1 178 ? -20.809 7.978 26.754 1.00 41.81 178 LYS A O 1
ATOM 1428 N N . PRO A 1 179 ? -20.060 5.897 26.312 1.00 45.25 179 PRO A N 1
ATOM 1429 C CA . PRO A 1 179 ? -21.245 5.539 25.560 1.00 45.25 179 PRO A CA 1
ATOM 1430 C C . PRO A 1 179 ? -22.407 5.465 26.551 1.00 45.25 179 PRO A C 1
ATOM 1432 O O . PRO A 1 179 ? -22.485 4.576 27.398 1.00 45.25 179 PRO A O 1
ATOM 1435 N N . THR A 1 180 ? -23.308 6.437 26.481 1.00 48.38 180 THR A N 1
ATOM 1436 C CA . THR A 1 180 ? -24.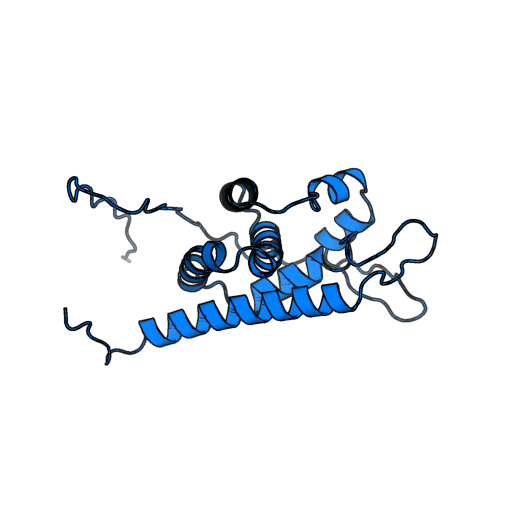696 6.186 26.839 1.00 48.38 180 THR A CA 1
ATOM 1437 C C . THR A 1 180 ? -25.220 5.233 25.778 1.00 48.38 180 THR A C 1
ATOM 1439 O O . THR A 1 180 ? -25.451 5.688 24.664 1.00 48.38 180 THR A O 1
ATOM 1442 N N . HIS A 1 181 ? -25.263 3.935 26.079 1.00 37.34 181 HIS A N 1
ATOM 1443 C CA . HIS A 1 181 ? -26.322 2.975 25.734 1.00 37.34 181 HIS A CA 1
ATOM 1444 C C . HIS A 1 181 ? -25.892 1.552 26.094 1.00 37.34 181 HIS A C 1
ATOM 1446 O O . HIS A 1 181 ? -24.835 1.098 25.606 1.00 37.34 181 HIS A O 1
#

Secondary structure (DSSP, 8-state):
---------------SSS---------PPPP------EE---BTTBPPEE-HHHHHHHH-HHHHHHHS-SS--HHHHHHHHHTT-HHHHHHHHHHHHHH-HHHHHHHHHHHHHTT--HHHHHHHHHHHGGG-TTTEE-SSSS-EES-HHHHHHHHHHHHHHHHHHHHHHHHHH-TT-----